Protein AF-A0A8S2PYE2-F1 (afdb_monomer)

InterPro domains:
  IPR012674 Calycin [G3DSA:2.40.128.20] (1-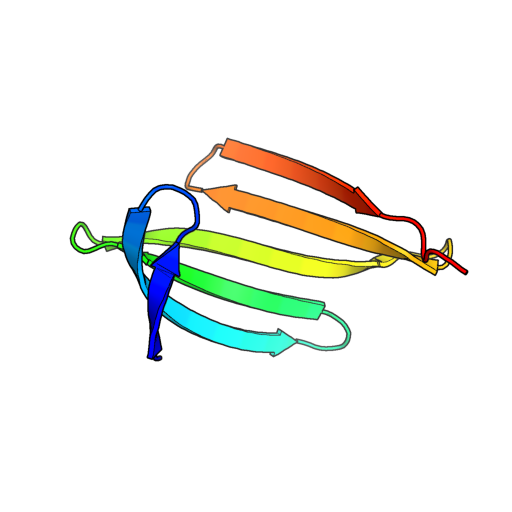66)
  IPR012674 Calycin [SSF50814] (2-65)

Radius of gyration: 13.01 Å; Cα contacts (8 Å, |Δi|>4): 129; chains: 1; bounding box: 34×20×34 Å

Mean predicted aligned error: 2.55 Å

pLDDT: mean 96.72, std 2.54, range [82.12, 98.69]

Secondary structure (DSSP, 8-state):
-EEEE-TTS-EEEEEEEEETTEEEEEEEETT--EEEEEEEE-TTS-EEEEEEETTEEEEEEEPPP-

Solvent-accessible surface area (backbone atoms only — not comparable to full-atom values): 3849 Å² total; per-residue (Å²): 114,45,85,41,75,45,99,90,69,48,63,24,50,28,42,76,50,71,62,89,79,31,42,39,36,40,35,30,35,92,88,66,55,56,36,38,41,38,37,32,69,49,100,83,67,29,44,38,34,42,38,41,42,83,93,48,74,49,76,51,79,40,73,82,79,134

Structure (mmCIF, N/CA/C/O backbone):
data_AF-A0A8S2PYE2-F1
#
_entry.id   AF-A0A8S2PYE2-F1
#
loop_
_atom_site.group_PDB
_atom_site.id
_atom_site.type_symbol
_atom_site.label_atom_id
_atom_site.label_alt_id
_atom_site.label_comp_id
_atom_site.label_asym_id
_atom_site.label_entity_id
_atom_site.label_seq_id
_atom_site.pdbx_PDB_ins_code
_atom_site.Cartn_x
_atom_site.Cartn_y
_atom_site.Cartn_z
_atom_site.occupancy
_atom_site.B_iso_or_equiv
_atom_site.auth_seq_id
_atom_site.auth_comp_id
_atom_site.auth_asym_id
_atom_site.auth_atom_id
_atom_site.pdbx_PDB_model_num
ATOM 1 N N . GLY A 1 1 ? 1.337 -10.983 9.053 1.00 90.88 1 GLY A N 1
ATOM 2 C CA . GLY A 1 1 ? 1.381 -9.531 9.224 1.00 90.88 1 GLY A CA 1
ATOM 3 C C . GLY A 1 1 ? 2.586 -9.168 10.047 1.00 90.88 1 GLY A C 1
ATOM 4 O O . GLY A 1 1 ? 3.395 -10.045 10.346 1.00 90.88 1 GLY A O 1
ATOM 5 N N . PHE A 1 2 ? 2.698 -7.895 10.370 1.00 97.88 2 PHE A N 1
ATOM 6 C CA . PHE A 1 2 ? 3.629 -7.334 11.333 1.00 97.88 2 PHE A CA 1
ATOM 7 C C . PHE A 1 2 ? 2.973 -6.098 11.949 1.00 97.88 2 PHE A C 1
ATOM 9 O O . PHE A 1 2 ? 2.225 -5.397 11.264 1.00 97.88 2 PHE A O 1
ATOM 16 N N . ASP A 1 3 ? 3.272 -5.837 13.217 1.00 98.00 3 ASP A N 1
ATOM 17 C CA . ASP A 1 3 ? 2.833 -4.615 13.885 1.00 98.00 3 ASP A CA 1
ATOM 18 C C . ASP A 1 3 ? 3.597 -3.416 13.306 1.00 98.00 3 ASP A C 1
ATOM 20 O O . ASP A 1 3 ? 4.826 -3.436 13.190 1.00 98.00 3 ASP A O 1
ATOM 24 N N . GLU A 1 4 ? 2.867 -2.374 12.919 1.00 98.31 4 GLU A N 1
ATOM 25 C CA . GLU A 1 4 ? 3.422 -1.153 12.342 1.00 98.31 4 GLU A CA 1
ATOM 26 C C . GLU A 1 4 ? 2.844 0.082 13.035 1.00 98.31 4 GLU A C 1
ATOM 28 O O . GLU A 1 4 ? 1.627 0.259 13.114 1.00 98.31 4 GLU A O 1
ATOM 33 N N . THR A 1 5 ? 3.730 0.989 13.444 1.00 97.88 5 THR A N 1
ATOM 34 C CA . THR A 1 5 ? 3.363 2.365 13.779 1.00 97.88 5 THR A CA 1
ATOM 35 C C . THR A 1 5 ? 3.461 3.219 12.514 1.00 97.88 5 THR A C 1
ATOM 37 O O . THR A 1 5 ? 4.549 3.423 11.968 1.00 97.88 5 THR A O 1
ATOM 40 N N . THR A 1 6 ? 2.333 3.728 12.020 1.00 95.31 6 THR A 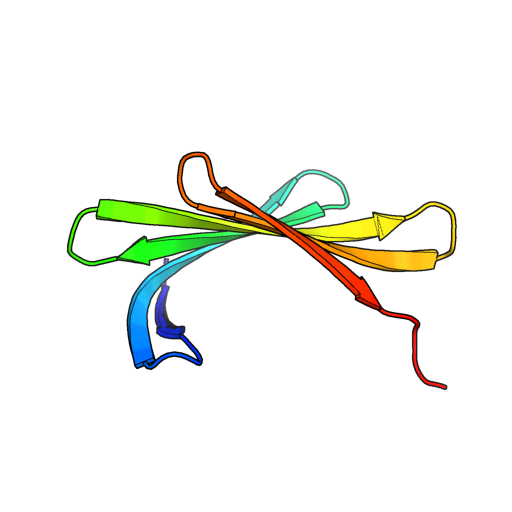N 1
ATOM 41 C CA . THR A 1 6 ? 2.295 4.571 10.815 1.00 95.31 6 THR A CA 1
ATOM 42 C C . THR A 1 6 ? 2.874 5.972 11.082 1.00 95.31 6 THR A C 1
ATOM 44 O O . THR A 1 6 ? 2.945 6.401 12.234 1.00 95.31 6 THR A O 1
ATOM 47 N N . PRO A 1 7 ? 3.243 6.759 10.047 1.00 95.81 7 PRO A N 1
ATOM 48 C CA . PRO A 1 7 ? 3.802 8.106 10.238 1.00 95.81 7 PRO A CA 1
ATOM 49 C C . PRO A 1 7 ? 2.882 9.098 10.969 1.00 95.81 7 PRO A C 1
ATOM 51 O O . PRO A 1 7 ? 3.361 10.075 11.535 1.00 95.81 7 PRO A O 1
ATOM 54 N N . ASP A 1 8 ? 1.568 8.865 10.943 1.00 95.00 8 ASP A N 1
ATOM 55 C CA . ASP A 1 8 ? 0.558 9.617 11.697 1.00 95.00 8 ASP A CA 1
ATOM 56 C C . ASP A 1 8 ? 0.278 9.040 13.101 1.00 95.00 8 ASP A C 1
ATOM 58 O O . ASP A 1 8 ? -0.638 9.496 13.780 1.00 95.00 8 ASP A O 1
ATOM 62 N N . GLY A 1 9 ? 1.068 8.057 13.548 1.00 96.62 9 GLY A N 1
ATOM 63 C CA . GLY A 1 9 ? 1.053 7.512 14.908 1.00 96.62 9 GLY A CA 1
ATOM 64 C C . GLY A 1 9 ? -0.011 6.445 15.180 1.00 96.62 9 GLY A C 1
ATOM 65 O O . GLY A 1 9 ? -0.294 6.165 16.344 1.00 96.62 9 GLY A O 1
ATOM 66 N N . ARG A 1 10 ? -0.636 5.857 14.150 1.00 96.31 10 ARG A N 1
ATOM 67 C CA . ARG A 1 10 ? -1.584 4.748 14.341 1.00 96.31 10 ARG A CA 1
ATOM 68 C C . ARG A 1 10 ? -0.835 3.426 14.445 1.00 96.31 10 ARG A C 1
ATOM 70 O O . ARG A 1 10 ? 0.059 3.162 13.653 1.00 96.31 10 ARG A O 1
ATOM 77 N N . GLU A 1 11 ? -1.279 2.578 15.363 1.00 97.94 11 GLU A N 1
ATOM 78 C CA . GLU A 1 11 ? -0.859 1.177 15.459 1.00 97.94 11 GLU A CA 1
ATOM 79 C C . GLU A 1 11 ? -1.773 0.308 14.585 1.00 97.94 11 GLU A C 1
ATOM 81 O O . GLU A 1 11 ? -3.000 0.320 14.767 1.00 97.94 11 GLU A O 1
ATOM 86 N N . VAL A 1 12 ? -1.192 -0.429 13.640 1.00 98.25 12 VAL A N 1
ATOM 87 C CA . VAL A 1 12 ? -1.911 -1.266 12.667 1.00 98.25 12 VAL A CA 1
ATOM 88 C C . VAL A 1 12 ? -1.248 -2.640 12.525 1.00 98.25 12 VAL A C 1
ATOM 90 O O . VAL A 1 12 ? -0.035 -2.757 12.679 1.00 98.25 12 VAL A O 1
ATOM 93 N N . ASP A 1 13 ? -2.032 -3.668 12.183 1.00 98.31 13 ASP A N 1
ATOM 94 C CA . ASP A 1 13 ? -1.475 -4.911 11.629 1.00 98.31 13 ASP A CA 1
ATOM 95 C C . ASP A 1 13 ? -1.317 -4.733 10.120 1.00 98.31 13 ASP A C 1
ATOM 97 O O . ASP A 1 13 ? -2.276 -4.425 9.398 1.00 98.31 13 ASP A O 1
ATOM 101 N N . SER A 1 14 ? -0.087 -4.904 9.653 1.00 98.44 14 SER A N 1
ATOM 102 C CA . SER A 1 14 ? 0.295 -4.661 8.274 1.00 98.44 14 SER A CA 1
ATOM 103 C C . SER A 1 14 ? 0.733 -5.932 7.563 1.00 98.44 14 SER A C 1
ATOM 105 O O . SER A 1 14 ? 1.375 -6.825 8.110 1.00 98.44 14 SER A O 1
ATOM 107 N N . THR A 1 15 ? 0.403 -6.021 6.280 1.00 98.44 15 THR A N 1
ATOM 108 C CA . THR A 1 15 ? 0.847 -7.093 5.386 1.00 98.44 15 THR A CA 1
ATOM 109 C C . THR A 1 15 ? 1.362 -6.499 4.090 1.00 98.44 15 THR A C 1
ATOM 111 O O . THR A 1 15 ? 0.801 -5.537 3.567 1.00 98.44 15 THR A O 1
ATOM 114 N N . ILE A 1 16 ? 2.438 -7.083 3.569 1.00 98.38 16 ILE A N 1
ATOM 115 C CA . ILE A 1 16 ? 3.016 -6.721 2.278 1.00 98.38 16 ILE A CA 1
ATOM 116 C C . ILE A 1 16 ? 2.967 -7.950 1.377 1.00 98.38 16 ILE A C 1
ATOM 118 O O . ILE A 1 16 ? 3.398 -9.033 1.775 1.00 98.38 16 ILE A O 1
ATOM 122 N N . SER A 1 17 ? 2.468 -7.769 0.161 1.00 98.19 17 SER A N 1
ATOM 123 C CA . SER A 1 17 ? 2.462 -8.779 -0.892 1.00 98.19 17 SER A CA 1
ATOM 124 C C . SER A 1 17 ? 2.906 -8.182 -2.225 1.00 98.19 17 SER A C 1
ATOM 126 O O . SER A 1 17 ? 2.968 -6.963 -2.407 1.00 98.19 17 SER A O 1
ATOM 128 N N . PHE A 1 18 ? 3.229 -9.065 -3.165 1.00 98.06 18 PHE A N 1
ATOM 129 C CA . PHE A 1 18 ? 3.451 -8.707 -4.558 1.00 98.06 18 PHE A CA 1
ATOM 130 C C . PHE A 1 18 ? 2.420 -9.412 -5.434 1.00 98.06 18 PHE A C 1
ATOM 132 O O . PHE A 1 18 ? 2.277 -10.631 -5.369 1.00 98.06 18 PHE A O 1
ATOM 139 N N . GLU A 1 19 ? 1.739 -8.643 -6.278 1.00 97.38 19 GLU A N 1
ATOM 140 C CA . GLU A 1 19 ? 0.852 -9.154 -7.324 1.00 97.38 19 GLU A CA 1
ATOM 141 C C . GLU A 1 19 ? 1.373 -8.658 -8.675 1.00 97.38 19 GLU A C 1
ATOM 143 O O . GLU A 1 19 ? 1.247 -7.481 -9.028 1.00 97.38 19 GLU A O 1
ATOM 148 N N . GLY A 1 20 ? 2.039 -9.544 -9.419 1.00 96.44 20 GLY A N 1
ATOM 149 C CA . GLY A 1 20 ? 2.772 -9.160 -10.625 1.00 96.44 20 GLY A CA 1
ATOM 150 C C . GLY A 1 20 ? 3.888 -8.159 -10.306 1.00 96.44 20 GLY A C 1
ATOM 151 O O . GLY A 1 20 ? 4.772 -8.441 -9.503 1.00 96.44 20 GLY A O 1
ATOM 152 N N . ASN A 1 21 ? 3.843 -6.979 -10.929 1.00 95.75 21 ASN A N 1
ATOM 153 C CA . ASN A 1 21 ? 4.813 -5.897 -10.721 1.00 95.75 21 ASN A CA 1
ATOM 154 C C . ASN A 1 21 ? 4.368 -4.856 -9.677 1.00 95.75 21 ASN A C 1
ATOM 156 O O . ASN A 1 21 ? 4.952 -3.771 -9.600 1.00 95.75 21 ASN A O 1
ATOM 160 N N . LYS A 1 22 ? 3.318 -5.152 -8.904 1.00 98.19 22 LYS A N 1
ATOM 161 C CA . LYS A 1 22 ? 2.768 -4.239 -7.901 1.00 98.19 22 LYS A CA 1
ATOM 162 C C . LYS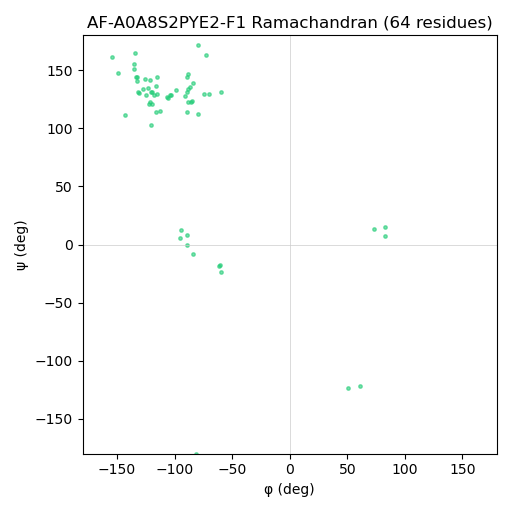 A 1 22 ? 3.143 -4.704 -6.505 1.00 98.19 22 L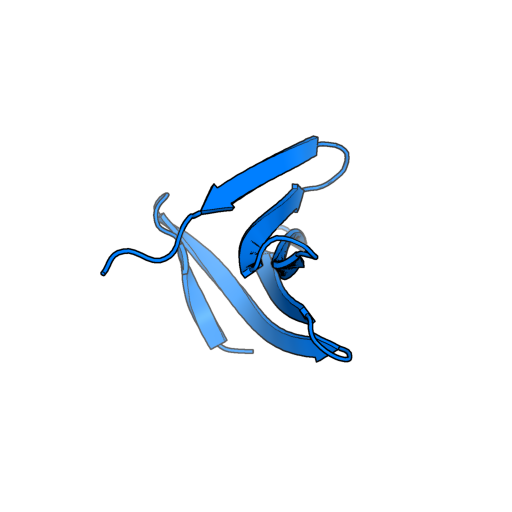YS A C 1
ATOM 164 O O . LYS A 1 22 ? 2.850 -5.834 -6.127 1.00 98.19 22 LYS A O 1
ATOM 169 N N . TRP A 1 23 ? 3.740 -3.804 -5.735 1.00 98.50 23 TRP A N 1
ATOM 170 C CA . TRP A 1 23 ? 3.905 -3.951 -4.293 1.00 98.50 23 TRP A CA 1
ATOM 171 C C . TRP A 1 23 ? 2.630 -3.456 -3.614 1.00 98.50 23 TRP A C 1
ATOM 173 O O . TRP A 1 23 ? 2.215 -2.317 -3.846 1.00 98.50 23 TRP A O 1
ATOM 183 N N . ILE A 1 24 ? 1.993 -4.299 -2.808 1.00 98.69 24 ILE A N 1
ATOM 184 C CA . ILE A 1 24 ? 0.724 -4.003 -2.142 1.00 98.69 24 ILE A CA 1
ATOM 185 C C . ILE A 1 24 ? 0.944 -4.088 -0.638 1.00 98.69 24 ILE A C 1
ATOM 187 O O . ILE A 1 24 ? 1.314 -5.133 -0.113 1.00 98.69 24 ILE A O 1
ATOM 191 N N . HIS A 1 25 ? 0.681 -2.988 0.059 1.00 98.56 25 HIS A N 1
ATOM 192 C CA . HIS A 1 25 ? 0.761 -2.892 1.511 1.00 98.56 25 HIS A CA 1
ATOM 193 C C . HIS A 1 25 ? -0.619 -2.598 2.067 1.00 98.56 25 HIS A C 1
ATOM 195 O O . HIS A 1 25 ? -1.219 -1.564 1.780 1.00 98.56 25 HIS A O 1
ATOM 201 N N . THR A 1 26 ? -1.146 -3.561 2.812 1.00 98.44 26 THR A N 1
ATOM 202 C CA . THR A 1 26 ? -2.430 -3.457 3.496 1.00 98.44 26 THR A CA 1
ATOM 203 C C . THR A 1 26 ? -2.177 -3.217 4.973 1.00 98.44 26 THR A C 1
ATOM 205 O O . THR A 1 26 ? -1.462 -4.001 5.588 1.00 98.44 26 THR A O 1
ATOM 208 N N . SER A 1 27 ? -2.819 -2.196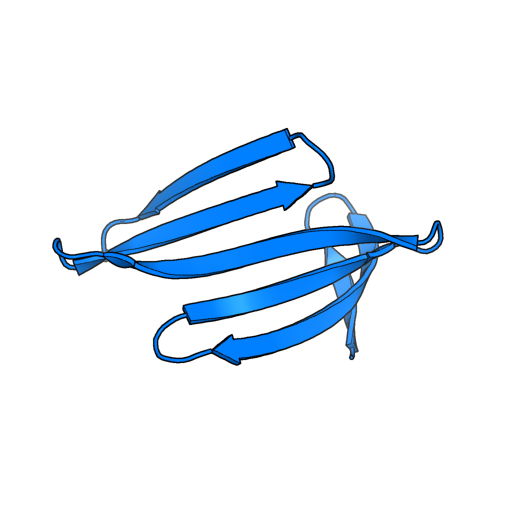 5.529 1.00 98.38 27 SER A N 1
ATOM 209 C CA . SER A 1 27 ? -2.799 -1.874 6.956 1.00 98.38 27 SER A CA 1
ATOM 210 C C . SER A 1 27 ? -4.217 -1.915 7.514 1.00 98.38 27 SER A C 1
ATOM 212 O O . SER A 1 27 ? -5.128 -1.319 6.924 1.00 98.38 27 SER A O 1
ATOM 214 N N . ILE A 1 28 ? -4.411 -2.599 8.639 1.00 97.75 28 ILE A N 1
ATOM 215 C CA . ILE A 1 28 ? -5.702 -2.716 9.327 1.00 97.75 28 ILE A CA 1
ATOM 216 C C . ILE A 1 28 ? -5.551 -2.163 10.744 1.00 97.75 28 ILE A C 1
ATOM 218 O O . ILE A 1 28 ? -4.695 -2.612 11.503 1.00 97.75 28 ILE A O 1
ATOM 222 N N . ASP A 1 29 ? -6.366 -1.171 11.103 1.00 95.88 29 ASP A N 1
ATOM 223 C CA . ASP A 1 29 ? -6.363 -0.620 12.461 1.00 95.88 29 ASP A CA 1
ATOM 224 C C . ASP A 1 29 ? -7.155 -1.489 13.454 1.00 95.88 29 ASP A C 1
ATOM 226 O O . ASP A 1 29 ? -7.878 -2.414 13.081 1.00 95.88 29 ASP A O 1
ATOM 230 N N . LYS A 1 30 ? -7.067 -1.157 14.747 1.00 94.06 30 LYS A N 1
ATO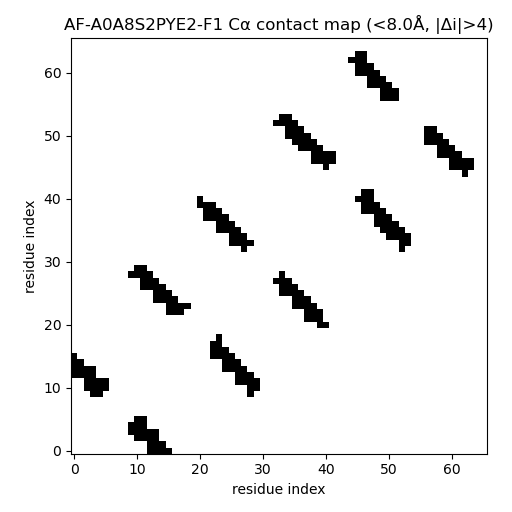M 231 C CA . LYS A 1 30 ? -7.783 -1.871 15.823 1.00 94.06 30 LYS A CA 1
ATOM 232 C C . LYS A 1 30 ? -9.313 -1.837 15.693 1.00 94.06 30 LYS A C 1
ATOM 234 O O . LYS A 1 30 ? -9.988 -2.639 16.329 1.00 94.06 30 LYS A O 1
ATOM 239 N N . SER A 1 31 ? -9.864 -0.915 14.899 1.00 95.00 31 SER A N 1
ATOM 240 C CA . SER A 1 31 ? -11.299 -0.843 14.595 1.00 95.00 31 SER A CA 1
ATOM 241 C C . SER A 1 31 ? -11.694 -1.670 13.365 1.00 95.00 31 SER A C 1
ATOM 243 O O . SER A 1 31 ? -12.869 -1.711 13.007 1.00 95.00 31 SER A O 1
ATOM 245 N N . GLY A 1 32 ? -10.729 -2.330 12.717 1.00 95.00 32 GLY A N 1
ATOM 246 C CA . GLY A 1 32 ? -10.924 -3.119 11.504 1.00 95.00 32 GLY A CA 1
ATOM 247 C C . GLY A 1 32 ? -10.939 -2.290 10.219 1.00 95.00 32 GLY A C 1
ATOM 248 O O . GLY A 1 32 ? -11.228 -2.834 9.151 1.00 95.00 32 GLY A O 1
ATOM 249 N N . LYS A 1 33 ? -10.635 -0.985 10.271 1.00 95.75 33 LYS A N 1
ATOM 250 C CA . LYS A 1 33 ? -10.578 -0.161 9.056 1.00 95.75 33 LYS A CA 1
ATOM 251 C C . LYS A 1 33 ? -9.317 -0.482 8.274 1.00 95.75 33 LYS A C 1
ATOM 253 O O . LYS A 1 33 ? -8.206 -0.441 8.800 1.00 95.75 33 LYS A O 1
ATOM 258 N N . LYS A 1 34 ? -9.510 -0.745 6.984 1.00 97.31 34 LYS A N 1
ATOM 259 C CA . LYS A 1 34 ? -8.456 -1.114 6.043 1.00 97.31 34 LYS A CA 1
ATOM 260 C C . LYS A 1 34 ? -8.008 0.090 5.218 1.00 97.31 34 LYS A C 1
ATOM 262 O O . LYS A 1 34 ? -8.832 0.803 4.647 1.00 97.31 34 LYS A O 1
ATOM 267 N N . SER A 1 35 ? -6.695 0.263 5.108 1.00 98.00 35 SER A N 1
ATOM 268 C CA . SER A 1 35 ? -6.053 1.149 4.133 1.00 98.00 35 SER A CA 1
ATOM 269 C C . SER A 1 35 ? -5.099 0.339 3.259 1.00 98.00 35 SER A C 1
ATOM 271 O O . SER A 1 35 ? -4.441 -0.579 3.747 1.00 98.00 35 SER A O 1
ATOM 273 N N . VAL A 1 36 ? -5.035 0.655 1.967 1.00 98.44 36 VAL A N 1
ATOM 274 C CA . VAL A 1 36 ? -4.176 -0.039 0.999 1.00 98.44 36 VAL A CA 1
ATOM 275 C C . VAL A 1 36 ? -3.281 0.967 0.296 1.00 98.44 36 VAL A C 1
ATOM 277 O O . VAL A 1 36 ? -3.762 1.956 -0.256 1.00 98.44 36 VAL A O 1
ATOM 280 N N . VAL A 1 37 ? -1.982 0.686 0.282 1.00 98.62 37 VAL A N 1
ATOM 281 C CA . VAL A 1 37 ? -0.974 1.413 -0.485 1.00 98.62 37 VAL A CA 1
ATOM 282 C C . VAL A 1 37 ? -0.434 0.482 -1.562 1.00 98.62 37 VAL A C 1
ATOM 284 O O . VAL A 1 37 ? 0.212 -0.517 -1.266 1.00 98.62 37 VAL A O 1
ATOM 287 N N . THR A 1 38 ? -0.679 0.816 -2.825 1.00 98.69 38 THR A N 1
ATOM 288 C CA . THR A 1 38 ? -0.138 0.082 -3.974 1.00 98.69 38 THR A CA 1
ATOM 289 C C . THR A 1 38 ? 0.956 0.903 -4.632 1.00 98.69 38 THR A C 1
ATOM 291 O O . THR A 1 38 ? 0.719 2.056 -4.995 1.00 98.69 38 THR A O 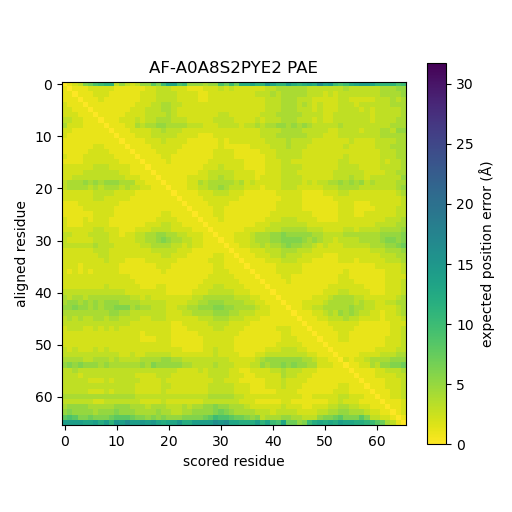1
ATOM 294 N N . ARG A 1 39 ? 2.139 0.315 -4.811 1.00 98.62 39 ARG A N 1
ATOM 295 C CA . ARG A 1 39 ? 3.273 0.931 -5.505 1.00 98.62 39 ARG A CA 1
ATOM 296 C C . ARG A 1 39 ? 3.612 0.143 -6.761 1.00 98.62 39 ARG A C 1
ATOM 298 O O . ARG A 1 39 ? 3.664 -1.084 -6.723 1.00 98.62 39 ARG A O 1
ATOM 305 N N . PHE A 1 40 ? 3.860 0.844 -7.858 1.00 98.25 40 PHE A N 1
ATOM 306 C CA . PHE A 1 40 ? 4.278 0.246 -9.126 1.00 98.25 40 PHE A CA 1
ATOM 307 C C . PHE A 1 40 ? 5.061 1.254 -9.963 1.00 98.25 40 PHE A C 1
ATOM 309 O O . PHE A 1 40 ? 5.003 2.455 -9.705 1.00 98.25 40 PHE A O 1
ATOM 316 N N . ILE A 1 41 ? 5.809 0.756 -10.943 1.00 97.75 41 ILE A N 1
ATOM 317 C CA . ILE A 1 41 ? 6.477 1.596 -11.937 1.00 97.75 41 ILE A CA 1
ATOM 318 C C . ILE A 1 41 ? 5.530 1.767 -13.123 1.00 97.75 41 ILE A C 1
ATOM 320 O O . ILE A 1 41 ? 4.986 0.774 -13.613 1.00 97.75 41 ILE A O 1
ATOM 324 N N . ASP A 1 42 ? 5.280 3.009 -13.531 1.00 94.44 42 ASP A N 1
ATOM 325 C CA . ASP A 1 42 ? 4.465 3.301 -14.710 1.00 94.44 42 ASP A CA 1
ATOM 326 C C . ASP A 1 42 ? 5.260 3.168 -16.018 1.00 94.44 42 ASP A C 1
ATOM 328 O O . ASP A 1 42 ? 6.452 2.859 -16.035 1.00 94.44 42 ASP A O 1
ATOM 332 N N . GLU A 1 43 ? 4.586 3.422 -17.137 1.00 94.81 43 GLU A N 1
ATOM 333 C CA . GLU A 1 43 ? 5.186 3.407 -18.475 1.00 94.81 43 GLU A CA 1
ATOM 334 C C . GLU A 1 43 ? 6.308 4.443 -18.668 1.00 94.81 43 GLU A C 1
ATOM 336 O O . GLU A 1 43 ? 7.139 4.286 -19.558 1.00 94.81 43 GLU A O 1
ATOM 341 N N . ASN A 1 44 ? 6.377 5.464 -17.807 1.00 93.50 44 ASN A N 1
ATOM 342 C CA . ASN A 1 44 ? 7.384 6.523 -17.841 1.00 93.50 44 ASN A CA 1
ATOM 343 C C . ASN A 1 44 ? 8.568 6.245 -16.899 1.00 93.50 44 ASN A C 1
ATOM 345 O O . ASN A 1 44 ? 9.421 7.116 -16.710 1.00 93.50 44 ASN A O 1
ATOM 349 N N . GLY A 1 45 ? 8.619 5.070 -16.263 1.00 95.25 45 GLY A N 1
ATOM 350 C CA . GLY A 1 45 ? 9.657 4.727 -15.291 1.00 95.25 45 GLY A CA 1
ATOM 351 C C . GLY A 1 45 ? 9.519 5.452 -13.945 1.00 95.25 45 GLY A C 1
ATOM 352 O O . GLY A 1 45 ? 10.459 5.443 -13.148 1.00 95.25 45 GLY A O 1
ATOM 353 N N . GLN A 1 46 ? 8.378 6.090 -13.674 1.00 96.75 46 GLN A N 1
ATOM 354 C CA . GLN A 1 46 ? 8.102 6.785 -12.418 1.00 96.75 46 GLN A CA 1
ATOM 355 C C . GLN A 1 46 ? 7.488 5.826 -11.401 1.00 96.75 46 GLN A C 1
ATOM 357 O O . GLN A 1 46 ? 6.710 4.936 -11.748 1.00 96.75 46 GLN A O 1
ATOM 362 N N . GLN A 1 47 ? 7.794 6.026 -10.119 1.00 98.06 47 GLN A N 1
ATOM 363 C CA . GLN A 1 47 ? 7.112 5.288 -9.063 1.00 98.06 47 GLN A CA 1
ATOM 364 C C . GLN A 1 47 ? 5.749 5.929 -8.790 1.00 98.06 47 GLN A C 1
ATOM 366 O O . GLN A 1 47 ? 5.646 7.029 -8.240 1.00 98.06 47 GLN A O 1
ATOM 371 N N . MET A 1 48 ? 4.702 5.193 -9.138 1.00 98.12 48 MET A N 1
ATOM 372 C CA . MET A 1 48 ? 3.316 5.497 -8.822 1.00 98.12 48 MET A CA 1
ATOM 373 C C . MET A 1 48 ? 2.934 4.899 -7.478 1.00 98.12 48 MET A C 1
ATOM 375 O O . MET A 1 48 ? 3.191 3.723 -7.220 1.00 98.12 48 MET A O 1
ATOM 379 N N . ILE A 1 49 ? 2.271 5.694 -6.640 1.00 98.50 49 ILE A N 1
ATOM 380 C CA . ILE A 1 49 ? 1.669 5.242 -5.386 1.00 98.50 49 ILE A CA 1
ATOM 381 C C . ILE A 1 49 ? 0.177 5.558 -5.408 1.00 98.50 49 ILE A C 1
ATOM 383 O O . ILE A 1 49 ? -0.214 6.722 -5.501 1.00 98.50 49 ILE A O 1
ATOM 387 N N . HIS A 1 50 ? -0.656 4.530 -5.286 1.00 98.31 50 HIS A N 1
ATOM 388 C CA . HIS A 1 50 ? -2.093 4.654 -5.055 1.00 98.31 50 HIS A CA 1
ATOM 389 C C . HIS A 1 50 ? -2.394 4.348 -3.591 1.00 98.31 50 HIS A C 1
ATOM 391 O O . HIS A 1 50 ? -1.965 3.317 -3.079 1.00 98.31 50 HIS A O 1
ATOM 397 N N . LEU A 1 51 ? -3.125 5.241 -2.931 1.00 98.31 51 LEU A N 1
ATOM 398 C CA . LEU A 1 51 ? -3.595 5.064 -1.563 1.00 98.31 51 LEU A CA 1
ATOM 399 C C . LEU A 1 51 ? -5.119 5.005 -1.575 1.00 98.31 51 LEU A C 1
ATOM 401 O O . LEU A 1 51 ? -5.762 5.884 -2.151 1.00 98.31 51 LEU A O 1
ATOM 405 N N . GLU A 1 52 ? -5.691 3.995 -0.932 1.00 98.19 52 GLU A N 1
ATOM 406 C CA . GLU A 1 52 ? -7.138 3.805 -0.827 1.00 98.19 52 GLU A CA 1
ATOM 407 C C . GLU A 1 52 ? -7.527 3.523 0.628 1.00 98.19 52 GLU A C 1
ATOM 409 O O . GLU A 1 52 ? -6.920 2.682 1.292 1.00 98.19 52 GLU A O 1
ATOM 414 N N . CYS A 1 53 ? -8.543 4.229 1.125 1.00 96.44 53 CYS A N 1
ATOM 415 C CA . CYS A 1 53 ? -9.143 4.018 2.440 1.00 96.44 53 CYS A CA 1
ATOM 416 C C . CYS A 1 53 ? -10.656 4.242 2.317 1.00 96.44 53 CYS A C 1
ATOM 418 O O . CYS A 1 53 ? -11.109 5.365 2.074 1.00 96.44 53 CYS A O 1
ATOM 420 N N . ASN A 1 54 ? -11.445 3.171 2.448 1.00 92.44 54 ASN A N 1
ATOM 421 C CA . ASN A 1 54 ? -12.875 3.162 2.117 1.00 92.44 54 ASN A CA 1
ATOM 422 C C . ASN A 1 54 ? -13.133 3.727 0.702 1.00 92.44 54 ASN A C 1
ATOM 424 O O . ASN A 1 54 ? -12.578 3.230 -0.274 1.00 92.44 54 ASN A O 1
ATOM 428 N N . SER A 1 55 ? -13.961 4.766 0.573 1.00 93.81 55 SER A N 1
ATOM 429 C CA . SER A 1 55 ? -14.253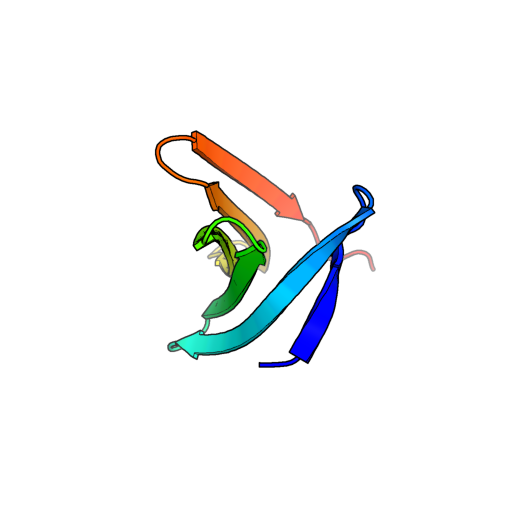 5.440 -0.699 1.00 93.81 55 SER A CA 1
ATOM 430 C C . SER A 1 55 ? -13.229 6.512 -1.086 1.00 93.81 55 SER A C 1
ATOM 432 O O . SER A 1 55 ? -13.305 7.058 -2.187 1.00 93.81 55 SER A O 1
ATOM 434 N N . THR A 1 56 ? -12.289 6.847 -0.200 1.00 97.38 56 THR A N 1
ATOM 435 C CA . THR A 1 56 ? -11.316 7.918 -0.424 1.00 97.38 56 THR A CA 1
ATOM 436 C C . THR A 1 56 ? -10.074 7.370 -1.112 1.00 97.38 56 THR A C 1
ATOM 438 O O . THR A 1 56 ? -9.492 6.378 -0.670 1.00 97.38 56 THR A O 1
ATOM 441 N N . LYS A 1 57 ? -9.642 8.046 -2.183 1.00 98.06 57 LYS A N 1
ATOM 442 C CA . LYS A 1 57 ? -8.451 7.684 -2.958 1.00 98.06 57 LYS A CA 1
ATO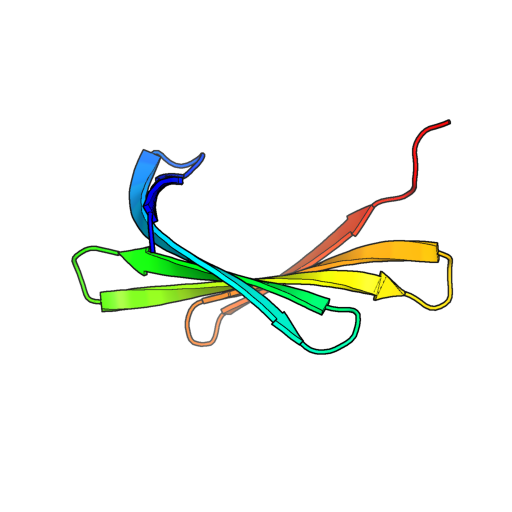M 443 C C . LYS A 1 57 ? -7.493 8.862 -3.068 1.00 98.06 57 LYS A C 1
ATOM 445 O O . LYS A 1 57 ? -7.922 9.995 -3.264 1.00 98.06 57 LYS A O 1
ATOM 450 N N . ALA A 1 58 ? -6.198 8.579 -3.007 1.00 98.38 58 ALA A N 1
ATOM 451 C CA . ALA A 1 58 ? -5.131 9.537 -3.271 1.00 98.38 58 ALA A CA 1
ATOM 452 C C . ALA A 1 58 ? -4.057 8.908 -4.165 1.00 98.38 58 ALA A C 1
ATOM 454 O O . ALA A 1 58 ? -3.895 7.686 -4.209 1.00 98.38 58 ALA A O 1
ATOM 455 N N . ARG A 1 59 ? -3.321 9.747 -4.897 1.00 97.69 59 ARG A N 1
ATOM 456 C CA . ARG A 1 59 ? -2.212 9.317 -5.757 1.00 97.69 59 ARG A CA 1
ATOM 457 C C . ARG A 1 59 ? -0.996 10.202 -5.528 1.00 97.69 59 ARG A C 1
ATOM 459 O O . ARG A 1 59 ? -1.143 11.397 -5.287 1.00 97.69 59 ARG A O 1
ATOM 466 N N . ARG A 1 60 ? 0.191 9.604 -5.593 1.00 98.06 60 ARG A N 1
ATOM 467 C CA . ARG A 1 60 ? 1.486 10.297 -5.559 1.00 98.06 60 ARG A CA 1
ATOM 468 C C . ARG A 1 60 ? 2.370 9.726 -6.664 1.00 98.06 60 ARG A C 1
ATOM 470 O O . ARG A 1 60 ? 2.326 8.523 -6.917 1.00 98.06 60 ARG A O 1
ATOM 477 N N . TRP A 1 61 ? 3.172 10.583 -7.280 1.00 96.75 61 TRP A N 1
ATOM 478 C CA . TRP A 1 61 ? 4.108 10.236 -8.350 1.00 96.75 61 TRP A CA 1
ATOM 479 C C . TRP A 1 61 ? 5.503 10.658 -7.910 1.00 96.75 61 TRP A C 1
ATOM 481 O O . TRP A 1 61 ? 5.677 11.771 -7.407 1.00 96.75 61 TRP A O 1
ATOM 491 N N . TYR A 1 62 ? 6.482 9.784 -8.099 1.00 97.50 62 TYR A N 1
ATOM 492 C CA . TYR A 1 62 ? 7.870 10.048 -7.753 1.00 97.50 62 TYR A CA 1
ATOM 493 C C . TYR A 1 62 ? 8.760 9.779 -8.953 1.00 97.50 62 TYR A C 1
ATOM 495 O O . TYR A 1 62 ? 8.654 8.742 -9.611 1.00 97.50 62 TYR A O 1
ATOM 503 N N . LYS A 1 63 ? 9.674 10.712 -9.205 1.00 96.00 63 LYS A N 1
ATOM 504 C CA . LYS A 1 63 ? 10.785 10.504 -10.127 1.00 96.00 63 LYS A CA 1
ATOM 505 C C . LYS A 1 63 ? 11.955 9.924 -9.348 1.00 96.00 63 LYS A C 1
ATOM 507 O O . LYS A 1 63 ? 12.163 10.285 -8.188 1.00 96.00 63 LYS A O 1
ATOM 512 N N . LYS A 1 64 ? 12.707 9.033 -9.989 1.00 94.00 64 LYS A N 1
ATOM 513 C CA . LYS A 1 64 ? 13.990 8.584 -9.459 1.00 94.00 64 LYS A CA 1
ATOM 514 C C . LYS A 1 64 ? 14.896 9.811 -9.309 1.00 94.00 64 LYS A C 1
ATOM 516 O O . LYS A 1 64 ? 14.959 10.630 -10.221 1.00 94.00 64 LYS A O 1
ATOM 521 N N . VAL A 1 65 ? 15.522 9.947 -8.147 1.00 93.25 65 VAL A N 1
ATOM 522 C CA . VAL A 1 65 ? 16.593 10.924 -7.935 1.00 93.25 65 VAL A CA 1
ATOM 523 C C . VAL A 1 65 ? 17.894 10.256 -8.372 1.00 93.25 65 VAL A C 1
ATOM 525 O O . VAL A 1 65 ? 18.076 9.067 -8.088 1.00 93.25 65 VAL A O 1
ATOM 528 N N . ASP A 1 66 ? 18.720 10.994 -9.110 1.00 82.12 66 ASP A N 1
ATOM 529 C CA . ASP A 1 66 ? 20.045 10.552 -9.562 1.00 82.12 66 ASP A CA 1
ATOM 530 C C . ASP A 1 66 ? 21.027 10.374 -8.396 1.00 82.12 66 ASP A C 1
ATOM 532 O O . ASP A 1 66 ? 20.981 11.191 -7.444 1.00 82.12 66 ASP A O 1
#

Sequence (66 aa):
GFDETTPDGREVDSTISFEGNKWIHTSIDKSGKKSVVTRFIDENGQQMIHLECNSTKARRWYKKVD

Organism: NCBI:txid392030

Foldseek 3Di:
DDWDQDPVGFTWDWDWDDDPQKIWIWTAGPVRWIKIWIWGQDPVRWIKIWIDTPPDIDIDIGDDDD

Nearest PDB structures (foldseek):
  7snt-assembly2_B  TM=8.624E-01  e=1.104E-03  Oplophorus gracilirostris
  7snr-assembly2_B  TM=8.922E-01  e=1.298E-03  Oplophorus gracilirostris
  7sns-assembly4_D  TM=8.836E-01  e=2.618E-03  Oplophorus gracilirostris
  7mjb-assembly2_B  TM=8.841E-01  e=3.249E-03  Oplophorus gracilirostris
  7mjb-assembly1_A  TM=8.814E-01  e=6.209E-03  Oplophorus gracilirostris